Protein AF-X8E6F9-F1 (afdb_monomer_lite)

pLDDT: mean 80.46, std 11.0, range [47.91, 95.31]

Foldseek 3Di:
DDPVVCVVQVDPVSVVVVDDDDDPVPDDPDDQLFFWDDDDPPDPALVRVLVVCLVVDDDDDDDDDPPCVVVVQVVLLVVCQSDQVNQWAQDPVRTIGRHHRPPDRSVVLDDDDPDDDPVSVVVSSVVPRSNVD

Structure (mmCIF, N/CA/C/O backbone):
data_AF-X8E6F9-F1
#
_entry.id   AF-X8E6F9-F1
#
loop_
_atom_site.group_PDB
_atom_site.id
_atom_site.type_symbol
_atom_site.label_atom_id
_atom_site.label_alt_id
_atom_site.label_comp_id
_atom_site.label_asym_id
_atom_site.label_entity_id
_atom_site.label_seq_id
_atom_site.pdbx_PDB_ins_code
_atom_site.Cartn_x
_atom_site.Cartn_y
_atom_site.Cartn_z
_atom_site.occupancy
_atom_site.B_iso_or_equiv
_atom_site.auth_seq_id
_atom_site.auth_comp_id
_atom_site.auth_asym_id
_atom_site.auth_atom_id
_atom_site.pdbx_PDB_model_num
ATOM 1 N N . MET A 1 1 ? -16.879 -1.033 23.598 1.00 82.19 1 MET A N 1
ATOM 2 C CA . MET A 1 1 ? -15.938 -2.095 24.041 1.00 82.19 1 MET A CA 1
ATOM 3 C C . MET A 1 1 ? -14.503 -1.702 23.713 1.00 82.19 1 MET A C 1
ATOM 5 O O . MET A 1 1 ? -14.245 -1.218 22.617 1.00 82.19 1 MET A O 1
ATOM 9 N N . ARG A 1 2 ? -13.568 -1.908 24.639 1.00 85.25 2 ARG A N 1
ATOM 10 C CA . ARG A 1 2 ? -12.126 -1.672 24.476 1.00 85.25 2 ARG A CA 1
ATOM 11 C C . ARG A 1 2 ? -11.367 -3.009 24.465 1.00 85.25 2 ARG A C 1
ATOM 13 O O . ARG A 1 2 ? -11.827 -3.956 25.095 1.00 85.25 2 ARG A O 1
ATOM 20 N N . PRO A 1 3 ? -10.171 -3.102 23.848 1.00 87.81 3 PRO A N 1
ATOM 21 C CA . PRO A 1 3 ? -9.408 -4.357 23.778 1.00 87.81 3 PRO A CA 1
ATOM 22 C C . PRO A 1 3 ? -9.136 -5.029 25.134 1.00 87.81 3 PRO A C 1
ATOM 24 O O . PRO A 1 3 ? -9.104 -6.252 25.222 1.00 87.81 3 PRO A O 1
ATOM 27 N N . ARG A 1 4 ? -8.986 -4.241 26.209 1.00 89.75 4 ARG A N 1
ATOM 28 C CA . ARG A 1 4 ? -8.790 -4.762 27.574 1.00 89.75 4 ARG A CA 1
ATOM 29 C C . ARG A 1 4 ? -9.990 -5.552 28.106 1.00 89.75 4 ARG A C 1
ATOM 31 O O . ARG A 1 4 ? -9.799 -6.437 28.932 1.00 89.75 4 ARG A O 1
ATOM 38 N N . ASP A 1 5 ? -11.198 -5.257 27.627 1.00 89.62 5 ASP A N 1
ATOM 39 C CA . ASP A 1 5 ? -12.435 -5.847 28.143 1.00 89.62 5 ASP A CA 1
ATOM 40 C C . ASP A 1 5 ? -12.518 -7.343 27.793 1.00 89.62 5 ASP A C 1
ATOM 42 O O . ASP A 1 5 ? -13.121 -8.104 28.534 1.00 89.62 5 ASP A O 1
ATOM 46 N N . VAL A 1 6 ? -11.816 -7.798 26.745 1.00 90.62 6 VAL A N 1
ATOM 47 C CA . VAL A 1 6 ? -11.692 -9.225 26.381 1.00 90.62 6 VAL A CA 1
ATOM 48 C C . VAL A 1 6 ? -10.964 -10.037 27.454 1.00 90.62 6 VAL A C 1
ATOM 50 O O . VAL A 1 6 ? -11.286 -11.200 27.686 1.00 90.62 6 VAL A O 1
ATOM 53 N N . PHE A 1 7 ? -9.994 -9.426 28.135 1.00 92.00 7 PHE A N 1
ATOM 54 C CA . PHE A 1 7 ? -9.231 -10.084 29.196 1.00 92.00 7 PHE A CA 1
ATOM 55 C C . PHE A 1 7 ? -9.948 -10.051 30.549 1.00 92.00 7 PHE A C 1
ATOM 57 O O . PHE A 1 7 ? -9.658 -10.886 31.405 1.00 92.00 7 PHE A O 1
ATOM 64 N N . VAL A 1 8 ? -10.861 -9.091 30.737 1.00 94.56 8 VAL A N 1
ATOM 65 C CA . VAL A 1 8 ? -11.657 -8.918 31.961 1.00 94.56 8 VAL A CA 1
ATOM 66 C C . VAL A 1 8 ? -12.930 -9.760 31.891 1.00 94.56 8 VAL A C 1
ATOM 68 O O . VAL A 1 8 ? -13.182 -10.590 32.760 1.00 94.56 8 VAL A O 1
ATOM 71 N N . GLU A 1 9 ? -13.706 -9.600 30.824 1.00 92.25 9 GLU A N 1
ATOM 72 C CA . GLU A 1 9 ? -15.007 -10.234 30.632 1.00 92.25 9 GLU A CA 1
ATOM 73 C C . GLU A 1 9 ? -14.867 -11.520 29.819 1.00 92.25 9 GLU A C 1
ATOM 75 O O . GLU A 1 9 ? -15.496 -11.676 28.783 1.00 92.25 9 GLU A O 1
ATOM 80 N N . GLN A 1 10 ? -14.026 -12.439 30.304 1.00 90.12 10 GLN A N 1
ATOM 81 C CA . GLN A 1 10 ? -13.490 -13.656 29.660 1.00 90.12 10 GLN A CA 1
ATOM 82 C C . GLN A 1 10 ? -14.511 -14.668 29.082 1.00 90.12 10 GLN A C 1
ATOM 84 O O . GLN A 1 10 ? -14.151 -15.795 28.744 1.00 90.12 10 GLN A O 1
ATOM 89 N N . THR A 1 11 ? -15.787 -14.308 28.963 1.00 92.00 11 THR A N 1
ATOM 90 C CA . THR A 1 11 ? -16.829 -15.073 28.282 1.00 92.00 11 THR A CA 1
ATOM 91 C C . THR A 1 11 ? -17.631 -14.179 27.336 1.00 92.00 11 THR A C 1
ATOM 93 O O . THR A 1 11 ? -17.863 -13.001 27.601 1.00 92.00 11 THR A O 1
ATOM 96 N N . VAL A 1 12 ? -18.125 -14.763 26.241 1.00 92.50 12 VAL A N 1
ATOM 97 C CA . VAL A 1 12 ? -18.915 -14.043 25.223 1.00 92.50 12 VAL A CA 1
ATOM 98 C C . VAL A 1 12 ? -20.145 -13.355 25.828 1.00 92.50 12 VAL A C 1
ATOM 100 O O . VAL A 1 12 ? -20.445 -12.223 25.463 1.00 92.50 12 VAL A O 1
ATOM 103 N N . GLU A 1 13 ? -20.828 -13.996 26.783 1.00 92.44 13 GLU A N 1
ATOM 104 C CA . GLU A 1 13 ? -21.999 -13.415 27.456 1.00 92.44 13 GLU A CA 1
ATOM 105 C C . GLU A 1 13 ? -21.654 -12.115 28.197 1.00 92.44 13 GLU A C 1
ATOM 107 O O . GLU A 1 13 ? -22.372 -11.122 28.091 1.00 92.44 13 GLU A O 1
ATOM 112 N N . ARG A 1 14 ? -20.544 -12.103 28.942 1.00 88.44 14 ARG A N 1
ATOM 113 C CA . ARG A 1 14 ? -20.135 -10.934 29.728 1.00 88.44 14 ARG A CA 1
ATOM 114 C C . ARG A 1 14 ? -19.595 -9.830 28.827 1.00 88.44 14 ARG A C 1
ATOM 116 O O . ARG A 1 14 ? -19.944 -8.669 29.022 1.00 88.44 14 ARG A O 1
ATOM 123 N N . LEU A 1 15 ? -18.844 -10.201 27.789 1.00 90.56 15 LEU A N 1
ATOM 124 C CA . LEU A 1 15 ? -18.367 -9.276 26.766 1.00 90.56 15 LEU A CA 1
ATOM 125 C C . LEU A 1 15 ? -19.532 -8.579 26.043 1.00 90.56 15 LEU A C 1
ATOM 127 O O . LEU A 1 15 ? -19.484 -7.376 25.803 1.00 90.56 15 LEU A O 1
ATOM 131 N N . ALA A 1 16 ? -20.605 -9.318 25.745 1.00 88.62 16 ALA A N 1
ATOM 132 C CA . ALA A 1 16 ? -21.798 -8.773 25.102 1.00 88.62 16 ALA A CA 1
ATOM 133 C C . ALA A 1 16 ? -22.506 -7.719 25.969 1.00 88.62 16 ALA A C 1
ATOM 135 O O . ALA A 1 16 ? -23.020 -6.744 25.432 1.00 88.62 16 ALA A O 1
ATOM 136 N N . ARG A 1 17 ? -22.489 -7.860 27.304 1.00 87.00 17 ARG A N 1
ATOM 137 C CA . ARG A 1 17 ? -23.075 -6.862 28.220 1.00 87.00 17 ARG A CA 1
ATOM 138 C C . ARG A 1 17 ? -22.306 -5.538 28.249 1.00 87.00 17 ARG A C 1
ATOM 140 O O . ARG A 1 17 ? -22.906 -4.511 28.544 1.00 87.00 17 ARG A O 1
ATOM 147 N N . VAL A 1 18 ? -21.002 -5.557 27.962 1.00 87.44 18 VAL A N 1
ATOM 148 C CA . VAL A 1 18 ? -20.136 -4.357 27.927 1.00 87.44 18 VAL A CA 1
ATOM 149 C C . VAL A 1 18 ? -19.897 -3.832 26.505 1.00 87.44 18 VAL A C 1
ATOM 151 O O . VAL A 1 18 ? -19.221 -2.817 26.298 1.00 87.44 18 VAL A O 1
ATOM 154 N N . ALA A 1 19 ? -20.436 -4.519 25.500 1.00 85.06 19 ALA A N 1
ATOM 155 C CA . ALA A 1 19 ? -20.396 -4.075 24.122 1.00 85.06 19 ALA A CA 1
ATOM 156 C C . ALA A 1 19 ? -21.424 -2.958 23.906 1.00 85.06 19 ALA A C 1
ATOM 158 O O . ALA A 1 19 ? -22.618 -3.198 23.762 1.00 85.06 19 ALA A O 1
ATOM 159 N N . GLU A 1 20 ? -20.951 -1.715 23.878 1.00 79.31 20 GLU A N 1
ATOM 160 C CA . GLU A 1 20 ? -21.746 -0.590 23.382 1.00 79.31 20 GLU A CA 1
ATOM 161 C C . GLU A 1 20 ? -22.072 -0.781 21.894 1.00 79.31 20 GLU A C 1
ATOM 163 O O . GLU A 1 20 ? -21.182 -1.059 21.083 1.00 79.31 20 GLU A O 1
ATOM 168 N N . VAL A 1 21 ? -23.347 -0.604 21.542 1.00 70.94 21 VAL A N 1
ATOM 169 C CA . VAL A 1 21 ? -23.803 -0.536 20.151 1.00 70.94 21 VAL A CA 1
ATOM 170 C C . VAL A 1 21 ? -23.485 0.860 19.634 1.00 70.94 21 VAL A C 1
ATOM 172 O O . VAL A 1 21 ? -24.106 1.837 20.046 1.00 70.94 21 VAL A O 1
ATOM 175 N N . VAL A 1 22 ? -22.497 0.958 18.751 1.00 68.12 22 VAL A N 1
ATOM 176 C CA . VAL A 1 22 ? -22.194 2.209 18.053 1.00 68.12 22 VAL A CA 1
ATOM 177 C C . VAL A 1 22 ? -23.230 2.384 16.946 1.00 68.12 22 VAL A C 1
ATOM 179 O O . VAL A 1 22 ? -23.296 1.568 16.028 1.00 68.12 22 VAL A O 1
ATOM 182 N N . THR A 1 23 ? -24.060 3.419 17.053 1.00 61.00 23 THR A N 1
ATOM 183 C CA . THR A 1 23 ? -24.919 3.887 15.960 1.00 61.00 23 THR A CA 1
ATOM 184 C C . THR A 1 23 ? -24.094 4.746 15.000 1.00 61.00 23 THR A C 1
ATOM 186 O O . THR A 1 23 ? -23.162 5.429 15.429 1.00 61.00 23 THR A O 1
ATOM 189 N N . ASP A 1 24 ? -24.423 4.703 13.707 1.00 59.72 24 ASP A N 1
ATOM 190 C CA . ASP A 1 24 ? -23.656 5.352 12.624 1.00 59.72 24 ASP A CA 1
ATOM 191 C C . ASP A 1 24 ? -23.435 6.862 12.865 1.00 59.72 24 ASP A C 1
ATOM 193 O O . ASP A 1 24 ? -22.399 7.416 12.509 1.00 59.72 24 ASP A O 1
ATOM 197 N N . ASP A 1 25 ? -24.353 7.504 13.595 1.00 58.81 25 ASP A N 1
ATOM 198 C CA . ASP A 1 25 ? -24.332 8.934 13.938 1.00 58.81 25 ASP A CA 1
ATOM 199 C C . ASP A 1 25 ? -23.146 9.374 14.823 1.00 58.81 25 ASP A C 1
ATOM 201 O O . ASP A 1 25 ? -22.906 10.570 14.990 1.00 58.81 25 ASP A O 1
ATOM 205 N N . ALA A 1 26 ? -22.405 8.432 15.419 1.00 59.56 26 ALA A N 1
ATOM 206 C CA . ALA A 1 26 ? -21.227 8.723 16.241 1.00 59.56 26 ALA A CA 1
ATOM 207 C C . ALA A 1 26 ? -19.909 8.741 15.443 1.00 59.56 26 ALA A C 1
ATOM 209 O O . ALA A 1 26 ? -18.852 9.045 16.006 1.00 59.56 26 ALA A O 1
ATOM 210 N N . GLN A 1 27 ? -19.941 8.395 14.152 1.00 59.50 27 GLN A N 1
ATOM 211 C CA . GLN A 1 27 ? -18.763 8.454 13.297 1.00 59.50 27 GLN A CA 1
ATOM 212 C C . GLN A 1 27 ? -18.582 9.892 12.803 1.00 59.50 27 GLN A C 1
ATOM 214 O O . GLN A 1 27 ? -19.425 10.443 12.100 1.00 59.50 27 GLN A O 1
ATOM 219 N N . GLY A 1 28 ? -17.477 10.527 13.206 1.00 65.69 28 GLY A N 1
ATOM 220 C CA . GLY A 1 28 ? -17.049 11.793 12.611 1.00 65.69 28 GLY A CA 1
ATOM 221 C C . GLY A 1 28 ? -16.869 11.672 11.088 1.00 65.69 28 GLY A C 1
ATOM 222 O O . GLY A 1 28 ? -16.986 10.574 10.541 1.00 65.69 28 GLY A O 1
ATOM 223 N N . PRO A 1 29 ? -16.569 12.780 10.385 1.00 73.62 29 PRO A N 1
ATOM 224 C CA . PRO A 1 29 ? -16.328 12.732 8.945 1.00 73.62 29 PRO A CA 1
ATOM 225 C C . PRO A 1 29 ? -15.325 11.624 8.612 1.00 73.62 29 PRO A C 1
ATOM 227 O O . PRO A 1 29 ? -14.312 11.477 9.301 1.00 73.62 29 PRO A O 1
ATOM 230 N N . VAL A 1 30 ? -15.647 10.828 7.589 1.00 73.38 30 VAL A N 1
ATOM 231 C CA . VAL A 1 30 ? -14.806 9.717 7.140 1.00 73.38 30 VAL A CA 1
ATOM 232 C C . VAL A 1 30 ? -13.430 10.276 6.799 1.00 73.38 30 VAL A C 1
ATOM 234 O O . VAL A 1 30 ? -13.291 11.090 5.890 1.00 73.38 30 VAL A O 1
ATOM 237 N N . ASP A 1 31 ? -12.418 9.852 7.551 1.00 76.50 31 ASP A N 1
ATOM 238 C CA . ASP A 1 31 ? -11.031 10.121 7.202 1.00 76.50 31 ASP A CA 1
ATOM 239 C C . ASP A 1 31 ? -10.677 9.261 5.984 1.00 76.50 31 ASP A C 1
ATOM 241 O O . ASP A 1 31 ? -10.551 8.036 6.076 1.00 76.50 31 ASP A O 1
ATOM 245 N N . GLU A 1 32 ? -10.553 9.909 4.828 1.00 77.88 32 GLU A N 1
ATOM 246 C CA . GLU A 1 32 ? -10.140 9.273 3.574 1.00 77.88 32 GLU A CA 1
ATOM 247 C C . GLU A 1 32 ? -8.666 8.826 3.609 1.00 77.88 32 GLU A C 1
ATOM 249 O O . GLU A 1 32 ? -8.210 8.092 2.728 1.00 77.88 32 GLU A O 1
ATOM 254 N N . GLY A 1 33 ? -7.919 9.209 4.653 1.00 79.12 33 GLY A N 1
ATOM 255 C CA . GLY A 1 33 ? -6.539 8.802 4.877 1.00 79.12 33 GLY A CA 1
ATOM 256 C C . GLY A 1 33 ? -5.560 9.433 3.891 1.00 79.12 33 GLY A C 1
ATOM 257 O O . GLY A 1 33 ? -4.493 8.865 3.669 1.00 79.12 33 GLY A O 1
ATOM 258 N N . ILE A 1 34 ? -5.929 10.569 3.294 1.00 89.44 34 ILE A N 1
ATOM 259 C CA . ILE A 1 34 ? -5.161 11.337 2.305 1.00 89.44 34 ILE A CA 1
ATOM 260 C C . ILE A 1 34 ? -4.608 12.635 2.910 1.00 89.44 34 ILE A C 1
ATOM 262 O O . ILE A 1 34 ? -5.113 13.160 3.902 1.00 89.44 34 ILE A O 1
ATOM 266 N N . GLY A 1 35 ? -3.568 13.182 2.285 1.00 88.81 35 GLY A N 1
ATOM 267 C CA . GLY A 1 35 ? -2.962 14.453 2.660 1.00 88.81 35 GLY A CA 1
ATOM 268 C C . GLY A 1 35 ? -1.795 14.327 3.649 1.00 88.81 35 GLY A C 1
ATOM 269 O O . GLY A 1 35 ? -1.159 13.273 3.756 1.00 88.81 35 GLY A O 1
ATOM 270 N N . PRO A 1 36 ? -1.429 15.431 4.326 1.00 87.75 36 PRO A N 1
ATOM 271 C CA . PRO A 1 36 ? -0.244 15.478 5.168 1.00 87.75 36 PRO A CA 1
ATOM 272 C C . PRO A 1 36 ? -0.417 14.587 6.396 1.00 87.75 36 PRO A C 1
ATOM 274 O O . PRO A 1 36 ? -1.321 14.774 7.213 1.00 87.75 36 PRO A O 1
ATOM 277 N N . TRP A 1 37 ? 0.503 13.645 6.566 1.00 82.56 37 TRP A N 1
ATOM 278 C CA . TRP A 1 37 ? 0.484 12.742 7.700 1.00 82.56 37 TRP A CA 1
ATOM 279 C C . TRP A 1 37 ? 1.224 13.369 8.8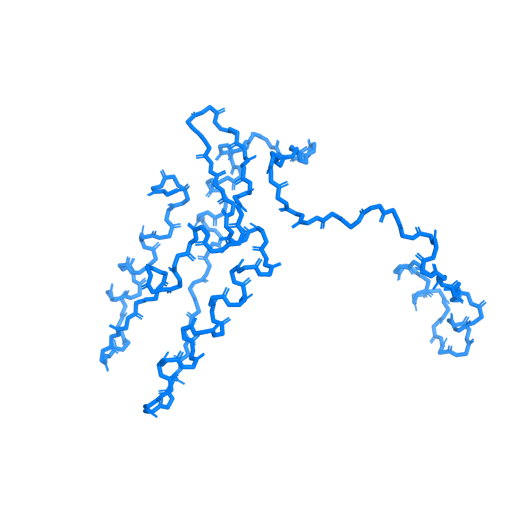81 1.00 82.56 37 TRP A C 1
ATOM 281 O O . TRP A 1 37 ? 2.433 13.620 8.845 1.00 82.56 37 TRP A O 1
ATOM 291 N N . ARG A 1 38 ? 0.483 13.674 9.951 1.00 69.75 38 ARG A N 1
ATOM 292 C CA . ARG A 1 38 ? 1.048 14.314 11.142 1.00 69.75 38 ARG A CA 1
ATOM 293 C C . ARG A 1 38 ? 1.866 13.286 11.929 1.00 69.75 38 ARG A C 1
ATOM 295 O O . ARG A 1 38 ? 1.350 12.238 12.301 1.00 69.75 38 ARG A O 1
ATOM 302 N N . ARG A 1 39 ? 3.137 13.605 12.203 1.00 64.00 39 ARG A N 1
ATOM 303 C CA . ARG A 1 39 ? 4.072 12.746 12.955 1.00 64.00 39 ARG A CA 1
ATOM 304 C C . ARG A 1 39 ? 3.435 12.159 14.222 1.00 64.00 39 ARG A C 1
ATOM 306 O O . ARG A 1 39 ? 2.924 12.903 15.060 1.00 64.00 39 ARG A O 1
ATOM 313 N N . LEU A 1 40 ? 3.578 10.846 14.415 1.00 59.06 40 LEU A N 1
ATOM 314 C CA . LEU A 1 40 ? 3.424 10.234 15.735 1.00 59.06 40 LEU A CA 1
ATOM 315 C C . LEU A 1 40 ? 4.562 10.740 16.632 1.00 59.06 40 LEU A C 1
ATOM 317 O O . LEU A 1 40 ? 5.730 10.671 16.250 1.00 59.06 40 LEU A O 1
ATOM 321 N N . GLN A 1 41 ? 4.226 11.242 17.823 1.00 54.25 41 GLN A N 1
ATOM 322 C CA . GLN A 1 41 ? 5.182 11.877 18.744 1.00 54.25 41 GLN A CA 1
ATOM 323 C C . GLN A 1 41 ? 6.360 10.973 19.164 1.00 54.25 41 GLN A C 1
ATOM 325 O O . GLN A 1 41 ? 7.360 11.484 19.653 1.00 54.25 41 GLN A O 1
ATOM 330 N N . SER A 1 42 ? 6.270 9.654 18.963 1.00 58.06 42 SER A N 1
ATOM 331 C CA . SER A 1 42 ? 7.310 8.679 19.319 1.00 58.06 42 SER A CA 1
ATOM 332 C C . SER A 1 42 ? 8.372 8.424 18.241 1.00 58.06 42 SER A C 1
ATOM 334 O O . SER A 1 42 ? 9.268 7.614 18.467 1.00 58.06 42 SER A O 1
ATOM 336 N N . CYS A 1 43 ? 8.282 9.041 17.058 1.00 57.75 43 CYS A N 1
ATOM 337 C CA . CYS A 1 43 ? 9.283 8.851 16.005 1.00 57.75 43 CYS A CA 1
ATOM 338 C C . CYS A 1 43 ? 10.414 9.883 16.144 1.00 57.75 43 CYS A C 1
ATOM 340 O O . CYS A 1 43 ? 10.140 11.081 16.060 1.00 57.75 43 CYS A O 1
ATOM 342 N N . ASP A 1 44 ? 11.669 9.424 16.258 1.00 62.06 44 ASP A N 1
ATOM 343 C CA . ASP A 1 44 ? 12.924 10.214 16.295 1.00 62.06 44 ASP A CA 1
ATOM 344 C C . ASP A 1 44 ? 13.226 10.983 14.976 1.00 62.06 44 ASP A C 1
ATOM 346 O O . ASP A 1 44 ? 14.366 11.119 14.540 1.00 62.06 44 ASP A O 1
ATOM 350 N N . GLY A 1 45 ? 12.195 11.491 14.298 1.00 69.25 45 GLY A N 1
ATOM 351 C CA . GLY A 1 45 ? 12.256 12.112 12.976 1.00 69.25 45 GLY A CA 1
ATOM 352 C C . GLY A 1 45 ? 11.941 11.131 11.840 1.00 69.25 45 GLY A C 1
ATOM 353 O O . GLY A 1 45 ? 12.219 9.933 11.921 1.00 69.25 45 GLY A O 1
ATOM 354 N N . CYS A 1 46 ? 11.355 11.643 10.751 1.00 71.56 46 CYS A N 1
ATOM 355 C CA . CYS A 1 46 ? 10.964 10.827 9.593 1.00 71.56 46 CYS A CA 1
ATOM 356 C C . CYS A 1 46 ? 12.170 10.137 8.931 1.00 71.56 46 CYS A C 1
ATOM 358 O O . CYS A 1 46 ? 12.042 9.020 8.447 1.00 71.56 46 CYS A O 1
ATOM 360 N N . ASN A 1 47 ? 13.356 10.746 9.000 1.00 71.00 47 ASN A N 1
ATOM 361 C CA . ASN A 1 47 ? 14.646 10.157 8.624 1.00 71.00 47 ASN A CA 1
ATOM 362 C C . ASN A 1 47 ? 14.919 8.795 9.280 1.00 71.00 47 ASN A C 1
ATOM 364 O O . ASN A 1 47 ? 15.216 7.797 8.627 1.00 71.00 47 ASN A O 1
ATOM 368 N N . VAL A 1 48 ? 14.808 8.745 10.606 1.00 72.38 48 VAL A N 1
ATOM 369 C CA . VAL A 1 48 ? 15.109 7.537 11.382 1.00 72.38 48 VAL A CA 1
ATOM 370 C C . VAL A 1 48 ? 14.018 6.490 11.163 1.00 72.38 48 VAL A C 1
ATOM 372 O O . VAL A 1 48 ? 14.303 5.297 11.048 1.00 72.38 48 VAL A O 1
ATOM 375 N N . TRP A 1 49 ? 12.765 6.931 11.038 1.00 75.38 49 TRP A N 1
ATOM 376 C CA . TRP A 1 49 ? 11.638 6.051 10.744 1.00 75.38 49 TRP A CA 1
ATOM 377 C C . TRP A 1 49 ? 11.728 5.414 9.347 1.00 75.38 49 TRP A C 1
ATOM 379 O O . TRP A 1 49 ? 11.595 4.197 9.232 1.00 75.38 49 TRP A O 1
ATOM 389 N N . THR A 1 50 ? 12.033 6.186 8.302 1.00 71.25 50 THR A N 1
ATOM 390 C CA . THR A 1 50 ? 12.210 5.682 6.924 1.00 71.25 50 THR A CA 1
ATOM 391 C C . THR A 1 50 ? 13.404 4.735 6.810 1.00 71.25 50 THR A C 1
ATOM 393 O O . THR A 1 50 ? 13.290 3.662 6.213 1.00 71.25 50 THR A O 1
ATOM 396 N N . ALA A 1 51 ? 14.522 5.046 7.474 1.00 72.25 51 ALA A N 1
ATOM 397 C CA . ALA A 1 51 ? 15.667 4.141 7.560 1.00 72.25 51 ALA A CA 1
ATOM 398 C C . ALA A 1 51 ? 15.307 2.808 8.246 1.00 72.25 51 ALA A C 1
ATOM 400 O O . ALA A 1 51 ? 15.742 1.739 7.805 1.00 72.25 51 ALA A O 1
ATOM 401 N N . ARG A 1 52 ? 14.478 2.859 9.298 1.00 73.56 52 ARG A N 1
ATOM 402 C CA . ARG A 1 52 ? 13.978 1.675 10.010 1.00 73.56 52 ARG A 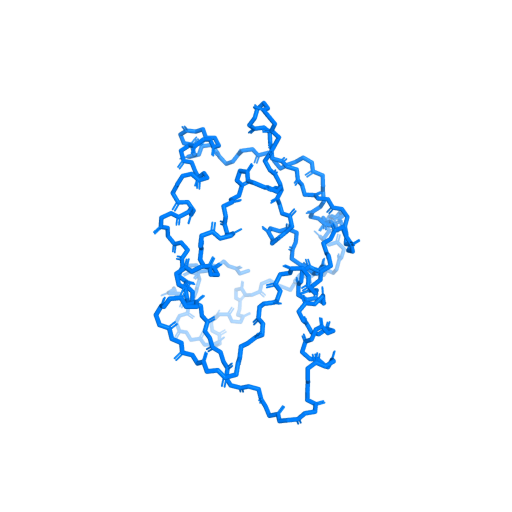CA 1
ATOM 403 C C . ARG A 1 52 ? 12.984 0.865 9.182 1.00 73.56 52 ARG A C 1
ATOM 405 O O . ARG A 1 52 ? 13.021 -0.363 9.245 1.00 73.56 52 ARG A O 1
ATOM 412 N N . LEU A 1 53 ? 12.122 1.518 8.404 1.00 71.69 53 LEU A N 1
ATOM 413 C CA . LEU A 1 53 ? 11.248 0.828 7.456 1.00 71.69 53 LEU A CA 1
ATOM 414 C C . LEU A 1 53 ? 12.078 0.030 6.456 1.00 71.69 53 LEU A C 1
ATOM 416 O O . LEU A 1 53 ? 11.882 -1.175 6.346 1.00 71.69 53 LEU A O 1
ATOM 420 N N . ARG A 1 54 ? 13.078 0.660 5.828 1.00 70.12 54 ARG A N 1
ATOM 421 C CA . ARG A 1 54 ? 13.952 0.001 4.848 1.00 70.12 54 ARG A CA 1
ATOM 422 C C . ARG A 1 54 ? 14.633 -1.253 5.405 1.00 70.12 54 ARG A C 1
ATOM 424 O O . ARG A 1 54 ? 14.687 -2.272 4.723 1.00 70.12 54 ARG A O 1
ATOM 431 N N . SER A 1 55 ? 15.146 -1.202 6.637 1.00 67.69 55 SER A N 1
ATOM 432 C CA . SER A 1 55 ? 15.791 -2.366 7.267 1.00 67.69 55 SER A CA 1
ATOM 433 C C . SER A 1 55 ? 14.801 -3.445 7.719 1.00 67.69 55 SER A C 1
ATOM 435 O O . SER A 1 55 ? 15.189 -4.605 7.863 1.00 67.69 55 SER A O 1
ATOM 437 N N . SER A 1 56 ? 13.530 -3.084 7.916 1.00 69.25 56 SER A N 1
ATOM 438 C CA . SER A 1 56 ? 12.471 -3.989 8.376 1.00 69.25 56 SER A CA 1
ATOM 439 C C . SER A 1 56 ? 11.641 -4.590 7.237 1.00 69.25 56 SER A C 1
ATOM 441 O O . SER A 1 56 ? 10.944 -5.581 7.470 1.00 69.25 56 SER A O 1
ATOM 443 N N . THR A 1 57 ? 11.710 -4.039 6.018 1.00 69.06 57 THR A N 1
ATOM 444 C CA . THR A 1 57 ? 11.005 -4.561 4.840 1.00 69.06 57 THR A CA 1
ATOM 445 C C . THR A 1 57 ? 11.448 -5.992 4.550 1.00 69.06 57 THR A C 1
ATOM 447 O O . THR A 1 57 ? 12.583 -6.255 4.140 1.00 69.06 57 THR A O 1
ATOM 450 N N . ARG A 1 58 ? 10.530 -6.941 4.755 1.00 72.75 58 ARG A N 1
ATOM 451 C CA . ARG A 1 58 ? 10.720 -8.341 4.372 1.00 72.75 58 ARG A CA 1
ATOM 452 C C . ARG A 1 58 ? 10.041 -8.584 3.029 1.00 72.75 58 ARG A C 1
ATOM 454 O O . ARG A 1 58 ? 8.852 -8.284 2.916 1.00 72.75 58 ARG A O 1
ATOM 461 N N . PRO A 1 59 ? 10.755 -9.120 2.026 1.00 70.31 59 PRO A N 1
ATOM 462 C CA . PRO A 1 59 ? 10.113 -9.484 0.780 1.00 70.31 59 PRO A CA 1
ATOM 463 C C . PRO A 1 59 ? 9.181 -10.678 1.011 1.00 70.31 59 PRO A C 1
ATOM 465 O O . PRO A 1 59 ? 9.510 -11.611 1.747 1.00 70.31 59 PRO A O 1
ATOM 468 N N . TRP A 1 60 ? 8.028 -10.645 0.355 1.00 71.56 60 TRP A N 1
ATOM 469 C CA . TRP A 1 60 ? 7.090 -11.759 0.280 1.00 71.56 60 TRP A CA 1
ATOM 470 C C . TRP A 1 60 ? 6.951 -12.165 -1.183 1.00 71.56 60 TRP A C 1
ATOM 472 O O . TRP A 1 60 ? 6.948 -11.311 -2.067 1.00 71.56 60 TRP A O 1
ATOM 482 N N . TRP A 1 61 ? 6.829 -13.462 -1.446 1.00 75.81 61 TRP A N 1
ATOM 483 C CA . TRP A 1 61 ? 6.630 -13.995 -2.790 1.00 75.81 61 TRP A CA 1
ATOM 484 C C . TRP A 1 61 ? 5.430 -14.940 -2.801 1.00 75.81 61 TRP A C 1
ATOM 486 O O . TRP A 1 61 ? 5.110 -15.580 -1.800 1.00 75.81 61 TRP A O 1
ATOM 496 N N . CYS A 1 62 ? 4.749 -15.025 -3.941 1.00 75.25 62 CYS A N 1
ATOM 497 C CA . CYS A 1 62 ? 3.670 -15.981 -4.156 1.00 75.25 62 CYS A CA 1
ATOM 498 C C . CYS A 1 62 ? 3.729 -16.520 -5.588 1.00 75.25 62 CYS A C 1
ATOM 500 O O . CYS A 1 62 ? 4.142 -15.820 -6.513 1.00 75.25 62 CYS A O 1
ATOM 502 N N . LYS A 1 63 ? 3.322 -17.777 -5.782 1.00 79.88 63 LYS A N 1
ATOM 503 C CA . LYS A 1 63 ? 3.197 -18.366 -7.118 1.00 79.88 63 LYS A CA 1
ATOM 504 C C . LYS A 1 63 ? 1.815 -18.053 -7.670 1.00 79.88 63 LYS A C 1
ATOM 506 O O . LYS A 1 63 ? 0.811 -18.450 -7.081 1.00 79.88 63 LYS A O 1
ATOM 511 N N . LEU A 1 64 ? 1.765 -17.394 -8.821 1.00 76.56 64 LEU A N 1
ATOM 512 C CA . LEU A 1 64 ? 0.509 -17.100 -9.494 1.00 76.56 64 LEU A CA 1
ATOM 513 C C . LEU A 1 64 ? 0.203 -18.175 -10.554 1.00 76.56 64 LEU A C 1
ATOM 515 O O . LEU A 1 64 ? 1.083 -18.502 -11.353 1.00 76.56 64 LEU A O 1
ATOM 519 N N . PRO A 1 65 ? -1.025 -18.723 -10.609 1.00 79.75 65 PRO A N 1
ATOM 520 C CA . PRO A 1 65 ? -1.423 -19.597 -11.705 1.00 79.75 65 PRO A CA 1
ATOM 521 C C . PRO A 1 65 ? -1.364 -18.864 -13.059 1.00 79.75 65 PRO A C 1
ATOM 523 O O . PRO A 1 65 ? -1.595 -17.647 -13.116 1.00 79.75 65 PRO A O 1
ATOM 526 N N . PRO A 1 66 ? -1.119 -19.579 -14.172 1.00 78.62 66 PRO A N 1
ATOM 527 C CA . PRO A 1 66 ? -1.097 -18.968 -15.497 1.00 78.62 66 PRO A CA 1
ATOM 528 C C . PRO A 1 66 ? -2.418 -18.238 -15.793 1.00 78.62 66 PRO A C 1
ATOM 530 O O . PRO A 1 66 ? -3.490 -18.623 -15.325 1.00 78.62 66 PRO A O 1
ATOM 533 N N . GLY A 1 67 ? -2.338 -17.125 -16.526 1.00 82.50 67 GLY A N 1
ATOM 534 C CA . GLY A 1 67 ? -3.503 -16.317 -16.913 1.00 82.50 67 GLY A CA 1
ATOM 535 C C . GLY A 1 67 ? -4.073 -15.385 -15.833 1.00 82.50 67 GLY A C 1
ATOM 536 O O . GLY A 1 67 ? -4.971 -14.600 -16.129 1.00 82.50 67 GLY A O 1
ATOM 537 N N . HIS A 1 68 ? -3.550 -15.393 -14.601 1.00 86.06 68 HIS A N 1
ATOM 538 C CA . HIS A 1 68 ? -4.111 -14.590 -13.502 1.00 86.06 68 HIS A CA 1
ATOM 539 C C . HIS A 1 68 ? -3.430 -13.229 -13.293 1.00 86.06 68 HIS A C 1
ATOM 541 O O . HIS A 1 68 ? -3.891 -12.444 -12.466 1.00 86.06 68 HIS A O 1
ATOM 547 N N . ARG A 1 69 ? -2.382 -12.900 -14.065 1.00 85.62 69 ARG A N 1
ATOM 548 C CA . ARG A 1 69 ? -1.603 -11.653 -13.912 1.00 85.62 69 ARG A CA 1
ATOM 549 C C . ARG A 1 69 ? -2.485 -10.403 -13.905 1.00 85.62 69 ARG A C 1
ATOM 551 O O . ARG A 1 69 ? -2.337 -9.559 -13.034 1.00 85.62 69 ARG A O 1
ATOM 558 N N . ARG A 1 70 ? -3.441 -10.304 -14.836 1.00 87.75 70 ARG A N 1
ATOM 559 C CA . ARG A 1 70 ? -4.360 -9.151 -14.920 1.00 87.75 70 ARG A CA 1
ATOM 560 C C . ARG A 1 70 ? -5.225 -8.997 -13.666 1.00 87.75 70 ARG A C 1
ATOM 562 O O . ARG A 1 70 ? -5.398 -7.884 -13.187 1.00 87.75 70 ARG A O 1
ATOM 569 N N . ARG A 1 71 ? -5.736 -10.110 -13.126 1.00 89.81 71 ARG A N 1
ATOM 570 C CA . ARG A 1 71 ? -6.547 -10.119 -11.897 1.00 89.81 71 ARG A CA 1
ATOM 571 C C . ARG A 1 71 ? -5.706 -9.734 -10.682 1.00 89.81 71 ARG A C 1
ATOM 573 O O . ARG A 1 71 ? -6.169 -8.970 -9.849 1.00 89.81 71 ARG A O 1
ATOM 580 N N . PHE A 1 72 ? -4.468 -10.222 -10.618 1.00 90.12 72 PHE A N 1
ATOM 581 C CA . PHE A 1 72 ? -3.535 -9.869 -9.552 1.00 90.12 72 PHE A CA 1
AT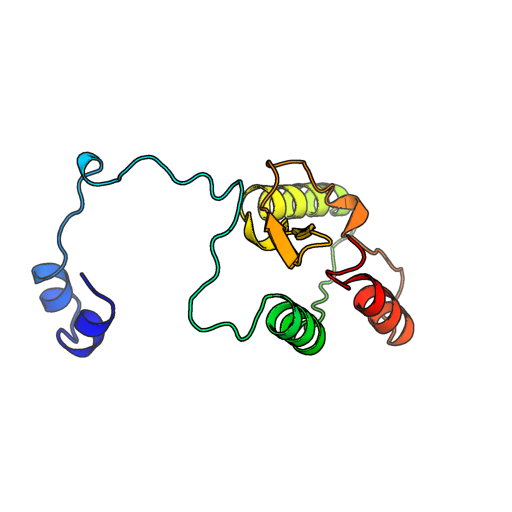OM 582 C C . PHE A 1 72 ? -3.185 -8.377 -9.565 1.00 90.12 72 PHE A C 1
ATOM 584 O O . PHE A 1 72 ? -3.250 -7.743 -8.523 1.00 90.12 72 PHE A O 1
ATOM 591 N N . VAL A 1 73 ? -2.890 -7.799 -10.736 1.00 92.44 73 VAL A N 1
ATOM 592 C CA . VAL A 1 73 ? -2.631 -6.352 -10.865 1.00 92.44 73 VAL A CA 1
ATOM 593 C C . VAL A 1 73 ? -3.839 -5.535 -10.402 1.00 92.44 73 VAL A C 1
ATOM 595 O O . VAL A 1 73 ? -3.668 -4.581 -9.656 1.00 92.44 73 VAL A O 1
ATOM 598 N N . ALA A 1 74 ? -5.060 -5.931 -10.777 1.00 93.94 74 ALA A N 1
ATOM 599 C CA . ALA A 1 74 ? -6.273 -5.253 -10.315 1.00 93.94 74 ALA A CA 1
ATOM 600 C C . ALA A 1 74 ? -6.461 -5.351 -8.789 1.00 93.94 74 ALA A C 1
ATOM 602 O O . ALA A 1 74 ? -6.844 -4.374 -8.152 1.00 93.94 74 ALA A O 1
ATOM 603 N N . LEU A 1 75 ? -6.161 -6.509 -8.194 1.00 93.19 75 LEU A N 1
ATOM 604 C CA . LEU A 1 75 ? -6.215 -6.695 -6.743 1.00 93.19 75 LEU A CA 1
ATOM 605 C C . LEU A 1 75 ? -5.146 -5.867 -6.021 1.00 93.19 75 LEU A C 1
ATOM 607 O O . LEU A 1 75 ? -5.447 -5.232 -5.015 1.00 93.19 75 LEU A O 1
ATOM 611 N N . LEU A 1 76 ? -3.918 -5.843 -6.541 1.00 92.94 76 LEU A N 1
ATOM 612 C CA . LEU A 1 76 ? -2.843 -5.017 -5.998 1.00 92.94 76 LEU A CA 1
ATOM 613 C C . LEU A 1 76 ? -3.197 -3.527 -6.086 1.00 92.94 76 LEU A C 1
ATOM 615 O O . LEU A 1 76 ? -3.002 -2.811 -5.111 1.00 92.94 76 LEU A O 1
ATOM 619 N N . GLN A 1 77 ? -3.791 -3.083 -7.198 1.00 95.31 77 GLN A N 1
ATOM 620 C CA . GLN A 1 77 ? -4.282 -1.711 -7.338 1.00 95.31 77 GLN A CA 1
ATOM 621 C C . GLN A 1 77 ? -5.337 -1.388 -6.277 1.00 95.31 77 GLN A C 1
ATOM 623 O O . GLN A 1 77 ? -5.214 -0.389 -5.579 1.00 95.31 77 GLN A O 1
ATOM 628 N N . ALA A 1 78 ? -6.323 -2.270 -6.083 1.00 94.94 78 ALA A N 1
ATOM 629 C CA . ALA A 1 78 ? -7.353 -2.075 -5.067 1.00 94.94 78 ALA A CA 1
ATOM 630 C C . ALA A 1 78 ? -6.773 -1.992 -3.643 1.00 94.94 78 ALA A C 1
ATOM 632 O O . ALA A 1 78 ? -7.254 -1.205 -2.830 1.00 94.94 78 ALA A O 1
ATOM 633 N N . LEU A 1 79 ? -5.730 -2.773 -3.333 1.00 93.62 79 LEU A N 1
ATOM 634 C CA . LEU A 1 79 ? -5.026 -2.685 -2.051 1.00 93.62 79 LEU A CA 1
ATOM 635 C C . LEU A 1 79 ? -4.289 -1.353 -1.896 1.00 93.62 79 LEU A C 1
ATOM 637 O O . LEU A 1 79 ? -4.423 -0.711 -0.855 1.00 93.62 79 LEU A O 1
ATOM 641 N N . LEU A 1 80 ? -3.537 -0.929 -2.914 1.00 92.75 80 LEU A N 1
ATOM 642 C CA . LEU A 1 80 ? -2.841 0.358 -2.904 1.00 92.75 80 LEU A CA 1
ATOM 643 C C . LEU A 1 80 ? -3.839 1.497 -2.691 1.00 92.75 80 LEU A C 1
ATOM 645 O O . LEU A 1 80 ? -3.675 2.291 -1.769 1.00 92.75 80 LEU A O 1
ATOM 649 N N . ASP A 1 81 ? -4.920 1.524 -3.464 1.00 93.06 81 ASP A N 1
ATOM 650 C CA . ASP A 1 81 ? -5.953 2.558 -3.396 1.00 93.06 81 ASP A CA 1
ATOM 651 C C . ASP A 1 81 ? -6.645 2.590 -2.028 1.00 93.06 81 ASP A C 1
ATOM 653 O O . ASP A 1 81 ? -6.830 3.665 -1.454 1.00 93.06 81 ASP A O 1
ATOM 657 N N . ARG A 1 82 ? -6.943 1.419 -1.451 1.00 90.00 82 ARG A N 1
ATOM 658 C CA . ARG A 1 82 ? -7.587 1.296 -0.136 1.00 90.00 82 ARG A CA 1
ATOM 659 C C . ARG A 1 82 ? -6.682 1.704 1.027 1.00 90.00 82 ARG A C 1
ATOM 661 O O . ARG A 1 82 ? -7.193 2.162 2.048 1.00 90.00 82 ARG A O 1
ATOM 668 N N . HIS A 1 83 ? -5.370 1.511 0.909 1.00 90.62 83 HIS A N 1
ATOM 669 C CA . HIS A 1 83 ? -4.426 1.708 2.006 1.00 90.62 83 HIS A CA 1
ATOM 670 C C . HIS A 1 83 ? -3.487 2.887 1.736 1.00 90.62 83 HIS A C 1
ATOM 672 O O . HIS A 1 83 ? -2.402 2.715 1.187 1.00 90.62 83 HIS A O 1
ATOM 678 N N . GLY A 1 84 ? -3.854 4.077 2.222 1.00 88.81 84 GLY A N 1
ATOM 679 C CA . GLY A 1 84 ? -3.041 5.294 2.093 1.00 88.81 84 GLY A CA 1
ATOM 680 C C . GLY A 1 84 ? -1.586 5.142 2.564 1.00 88.81 84 GLY A C 1
ATOM 681 O O . GLY A 1 84 ? -0.667 5.630 1.916 1.00 88.81 84 GLY A O 1
ATOM 682 N N . MET A 1 85 ? -1.344 4.352 3.617 1.00 85.19 85 MET A N 1
ATOM 683 C CA . MET A 1 85 ? 0.012 4.058 4.108 1.00 85.19 85 MET A CA 1
ATOM 684 C C . MET A 1 85 ? 0.908 3.330 3.096 1.00 85.19 85 MET A C 1
ATOM 686 O O . MET A 1 85 ? 2.125 3.437 3.201 1.00 85.19 85 MET A O 1
ATOM 690 N N . LEU A 1 86 ? 0.338 2.603 2.128 1.00 87.44 86 LEU A N 1
ATOM 691 C CA . LEU A 1 86 ? 1.104 1.968 1.048 1.00 87.44 86 LEU A CA 1
ATOM 692 C C . LEU A 1 86 ? 1.475 2.951 -0.070 1.00 87.44 86 LEU A C 1
ATOM 694 O O . LEU A 1 86 ? 2.322 2.632 -0.897 1.00 87.44 86 LEU A O 1
ATOM 698 N N . ARG A 1 87 ? 0.840 4.128 -0.102 1.00 90.25 87 ARG A N 1
ATOM 699 C CA . ARG A 1 87 ? 1.092 5.205 -1.069 1.00 90.25 87 ARG A CA 1
ATOM 700 C C . ARG A 1 87 ? 1.842 6.384 -0.444 1.00 90.25 87 ARG A C 1
ATOM 702 O O . ARG A 1 87 ? 2.088 7.369 -1.131 1.00 90.25 87 ARG A O 1
ATOM 709 N N . LEU A 1 88 ? 2.174 6.298 0.845 1.00 87.62 88 LEU A N 1
ATOM 710 C CA . LEU A 1 88 ? 2.838 7.360 1.590 1.00 87.62 88 LEU A CA 1
ATOM 711 C C . LEU A 1 88 ? 4.186 7.709 0.955 1.00 87.62 88 LEU A C 1
ATOM 713 O O . LEU A 1 88 ? 5.022 6.829 0.757 1.00 87.62 88 LEU A O 1
ATOM 717 N N . ARG A 1 89 ? 4.403 9.001 0.715 1.00 85.44 89 ARG A N 1
ATOM 718 C CA . ARG A 1 89 ? 5.651 9.547 0.183 1.00 85.44 89 ARG A CA 1
ATOM 719 C C . ARG A 1 89 ? 6.354 10.426 1.200 1.00 85.44 89 ARG A C 1
ATOM 721 O O . ARG A 1 89 ? 5.715 11.031 2.069 1.00 85.44 89 ARG A O 1
ATOM 728 N N . VAL A 1 90 ? 7.672 10.497 1.059 1.00 83.12 90 VAL A N 1
ATOM 729 C CA . VAL A 1 90 ? 8.552 11.326 1.880 1.00 83.12 90 VAL A CA 1
ATOM 730 C C . VAL A 1 90 ? 9.022 12.497 1.023 1.00 83.12 90 VAL A C 1
ATOM 732 O O . VAL A 1 90 ? 9.671 12.293 0.003 1.00 83.12 90 VAL A O 1
ATOM 735 N N . GLY A 1 91 ? 8.671 13.721 1.412 1.00 82.56 91 GLY A N 1
ATOM 736 C CA . GLY A 1 91 ? 9.172 14.932 0.763 1.00 82.56 91 GLY A CA 1
ATOM 737 C C . GLY A 1 91 ? 10.647 15.185 1.081 1.00 82.56 91 GLY A C 1
ATOM 738 O O . GLY A 1 91 ? 11.183 14.658 2.057 1.00 82.56 91 GLY A O 1
ATOM 739 N N . GLU A 1 92 ? 11.303 16.042 0.295 1.00 80.81 92 GLU A N 1
ATOM 740 C CA . GLU A 1 92 ? 12.710 16.438 0.502 1.00 80.81 92 GLU A CA 1
ATOM 741 C C . GLU A 1 92 ? 12.961 17.052 1.891 1.00 80.81 92 GLU A C 1
ATOM 743 O O . GLU A 1 92 ? 14.029 16.895 2.484 1.00 80.81 92 GLU A O 1
ATOM 748 N N . ASP A 1 93 ? 11.949 17.726 2.437 1.00 81.75 93 ASP A N 1
ATOM 749 C CA . ASP A 1 93 ? 11.932 18.313 3.777 1.00 81.75 93 ASP A CA 1
ATOM 750 C C . ASP A 1 93 ? 11.585 17.298 4.883 1.00 81.75 93 ASP A C 1
ATOM 752 O O . ASP A 1 93 ? 11.374 17.677 6.038 1.00 81.75 93 ASP A O 1
ATOM 756 N N . TRP A 1 94 ? 11.530 16.007 4.546 1.00 78.44 94 TRP A N 1
ATOM 757 C CA . TRP A 1 94 ? 11.107 14.911 5.417 1.00 78.44 94 TRP A CA 1
ATOM 758 C C . TRP A 1 94 ? 9.642 14.996 5.860 1.00 78.44 94 TRP A C 1
ATOM 760 O O . TRP A 1 94 ? 9.248 14.350 6.841 1.00 78.44 94 TRP A O 1
ATOM 770 N N . SER A 1 95 ? 8.822 15.772 5.145 1.00 82.00 95 SER A N 1
ATOM 771 C CA . SER A 1 95 ? 7.370 15.737 5.294 1.00 82.00 95 SER A CA 1
ATOM 772 C C . SER A 1 95 ? 6.803 14.407 4.792 1.00 82.00 95 SER A C 1
ATOM 774 O O . SER A 1 95 ? 7.386 13.729 3.949 1.00 82.00 95 SER A O 1
ATOM 776 N N . LEU A 1 96 ? 5.670 14.001 5.360 1.00 84.62 96 LEU A N 1
ATOM 777 C CA . LEU A 1 96 ? 4.977 12.765 5.016 1.00 84.62 96 LEU A CA 1
ATOM 778 C C . LEU A 1 96 ? 3.644 13.127 4.370 1.00 84.62 96 LEU A C 1
ATOM 780 O O . LEU A 1 96 ? 2.846 13.846 4.975 1.00 84.62 96 LEU A O 1
ATOM 784 N N . MET A 1 97 ? 3.403 12.640 3.156 1.00 89.19 97 MET A N 1
ATOM 785 C CA . MET A 1 97 ? 2.200 12.951 2.385 1.00 89.19 97 MET A CA 1
ATOM 786 C C . MET A 1 97 ? 1.598 11.677 1.809 1.00 89.19 97 MET A C 1
ATOM 788 O O . MET A 1 97 ? 2.293 10.882 1.176 1.00 89.19 97 MET A O 1
ATOM 792 N N . VAL A 1 98 ? 0.301 11.486 2.041 1.00 91.62 98 VAL A N 1
ATOM 793 C CA . VAL A 1 98 ? -0.469 10.421 1.407 1.00 91.62 98 VAL A CA 1
ATOM 794 C C . VAL A 1 98 ? -1.197 10.999 0.188 1.00 91.62 98 VAL A C 1
ATOM 796 O O . VAL A 1 98 ? -2.086 11.832 0.359 1.00 91.62 98 VAL A O 1
ATOM 799 N N . PRO A 1 99 ? -0.840 10.595 -1.039 1.00 91.94 99 PRO A N 1
ATOM 800 C CA . PRO A 1 99 ? -1.497 11.073 -2.252 1.00 91.94 99 PRO A CA 1
ATOM 801 C C . PRO A 1 99 ? -2.891 10.448 -2.421 1.00 91.94 99 PRO A C 1
ATOM 803 O O . PRO A 1 99 ? -3.313 9.619 -1.619 1.00 91.94 99 PRO A O 1
ATOM 806 N N . GLU A 1 100 ? -3.607 10.813 -3.484 1.00 93.31 100 GLU A N 1
ATOM 807 C CA . GLU A 1 100 ? -4.931 10.267 -3.831 1.00 93.31 100 GLU A CA 1
ATOM 808 C C . GLU A 1 100 ? -4.872 8.818 -4.345 1.00 93.31 100 GLU A C 1
ATOM 810 O O . GLU A 1 100 ? -3.821 8.391 -4.854 1.00 93.31 100 GLU A O 1
ATOM 815 N N . PRO A 1 101 ? -5.954 8.022 -4.220 1.00 94.19 101 PRO A N 1
ATOM 816 C CA . PRO A 1 101 ? -6.064 6.729 -4.898 1.00 94.19 101 PRO A CA 1
ATOM 817 C C . PRO A 1 101 ? -5.710 6.838 -6.391 1.00 94.19 101 PRO A C 1
ATOM 819 O O . PRO A 1 101 ? -5.981 7.851 -7.030 1.00 94.19 101 PRO A O 1
ATOM 822 N N . GLY A 1 102 ? -5.059 5.818 -6.952 1.00 93.06 102 GLY A N 1
ATOM 823 C CA . GLY A 1 102 ? -4.585 5.824 -8.342 1.00 93.06 102 GLY A CA 1
ATOM 824 C C . GLY A 1 102 ? -3.280 6.592 -8.598 1.00 93.06 102 GLY A C 1
ATOM 825 O O . GLY A 1 102 ? -2.758 6.539 -9.707 1.00 93.06 102 GLY A O 1
ATOM 826 N N . SER A 1 103 ? -2.699 7.256 -7.594 1.00 92.88 103 SER A N 1
ATOM 827 C CA . SER A 1 103 ? -1.387 7.933 -7.707 1.00 92.88 103 SER A CA 1
ATOM 828 C C . SER A 1 103 ? -0.179 6.995 -7.836 1.00 92.88 103 SER A C 1
ATOM 830 O O . SER A 1 103 ? 0.940 7.459 -8.068 1.00 92.88 103 SER A O 1
ATOM 832 N N . VAL A 1 104 ? -0.389 5.691 -7.653 1.00 92.44 104 VAL A N 1
ATOM 833 C CA . VAL A 1 104 ? 0.613 4.634 -7.815 1.00 92.44 104 VAL A CA 1
ATOM 834 C C . VAL A 1 104 ? 0.002 3.556 -8.708 1.00 92.44 104 VAL A C 1
ATOM 836 O O . VAL A 1 104 ? -1.031 2.986 -8.346 1.00 92.44 104 VAL A O 1
ATOM 839 N N . ASP A 1 105 ? 0.618 3.276 -9.861 1.00 93.19 105 ASP A N 1
ATOM 840 C CA . ASP A 1 105 ? 0.208 2.160 -10.722 1.00 93.19 105 ASP A CA 1
ATOM 841 C C . ASP A 1 105 ? 0.791 0.855 -10.164 1.00 93.19 105 ASP A C 1
ATOM 843 O O . ASP A 1 105 ? 2.004 0.681 -10.046 1.00 93.19 105 ASP A O 1
ATOM 847 N N . ALA A 1 106 ? -0.080 -0.105 -9.856 1.00 92.19 106 ALA A N 1
ATOM 848 C CA . ALA A 1 106 ? 0.308 -1.434 -9.393 1.00 92.19 106 ALA A CA 1
ATOM 849 C C . ALA A 1 106 ? 1.285 -2.165 -10.336 1.00 92.19 106 ALA A C 1
ATOM 851 O O . ALA A 1 106 ? 1.984 -3.085 -9.905 1.00 92.19 106 ALA A O 1
ATOM 852 N N . ARG A 1 107 ? 1.334 -1.797 -11.623 1.00 90.81 107 ARG A N 1
ATOM 853 C CA . ARG A 1 107 ? 2.291 -2.341 -12.599 1.00 90.81 107 ARG A CA 1
ATOM 854 C C . ARG A 1 107 ? 3.728 -1.936 -12.296 1.00 90.81 107 ARG A C 1
ATOM 856 O O . ARG A 1 107 ? 4.614 -2.747 -12.550 1.00 90.81 107 ARG A O 1
ATOM 863 N N . ASP A 1 108 ? 3.934 -0.754 -11.727 1.00 88.50 108 ASP A N 1
ATOM 864 C CA . ASP A 1 108 ? 5.262 -0.242 -11.381 1.00 88.50 108 ASP A CA 1
ATOM 865 C C . ASP A 1 108 ? 5.794 -0.905 -10.103 1.00 88.50 108 ASP A C 1
ATOM 867 O O . ASP A 1 108 ? 6.999 -1.042 -9.914 1.00 88.50 108 ASP A O 1
ATOM 871 N N . CYS A 1 109 ? 4.892 -1.401 -9.250 1.00 85.62 109 CYS A N 1
ATOM 872 C CA . CYS A 1 109 ? 5.231 -2.123 -8.023 1.00 85.62 109 CYS A CA 1
ATOM 873 C C . CYS A 1 109 ? 5.394 -3.642 -8.216 1.00 85.62 109 CYS A C 1
ATOM 875 O O . CYS A 1 109 ? 5.728 -4.349 -7.263 1.00 85.62 109 CYS A O 1
ATOM 877 N N . LEU A 1 110 ? 5.111 -4.179 -9.410 1.00 85.69 110 LEU A N 1
ATOM 878 C CA . LEU A 1 110 ? 5.102 -5.619 -9.669 1.00 85.69 110 LEU A CA 1
ATOM 879 C C . LEU A 1 110 ? 6.280 -6.050 -10.545 1.00 85.69 110 LEU A C 1
ATOM 881 O O . LEU A 1 110 ? 6.287 -5.844 -11.758 1.00 85.69 110 LEU A O 1
ATOM 885 N N . HIS A 1 111 ? 7.203 -6.802 -9.953 1.00 83.19 111 HIS A N 1
ATOM 886 C CA . HIS A 1 111 ? 8.254 -7.501 -10.687 1.00 83.19 111 HIS A CA 1
ATOM 887 C C . HIS A 1 111 ? 7.809 -8.929 -11.040 1.00 83.19 111 HIS A C 1
ATOM 889 O O . HIS A 1 111 ? 7.401 -9.696 -10.169 1.00 83.19 111 HIS A O 1
ATOM 895 N N . VAL A 1 112 ? 7.875 -9.291 -12.325 1.00 82.56 112 VAL A N 1
ATOM 896 C CA . VAL A 1 112 ? 7.547 -10.639 -12.822 1.00 82.56 112 VAL A CA 1
ATOM 897 C C . VAL A 1 112 ? 8.820 -11.289 -13.348 1.00 82.56 112 VAL A C 1
ATOM 899 O O . VAL A 1 112 ? 9.483 -10.715 -14.207 1.00 82.56 112 VAL A O 1
ATOM 902 N N . THR A 1 113 ? 9.142 -12.481 -12.849 1.00 81.81 113 THR A N 1
ATOM 903 C CA . THR A 1 113 ? 10.303 -13.270 -13.279 1.00 81.81 113 THR A CA 1
ATOM 904 C C . THR A 1 113 ? 9.875 -14.703 -13.595 1.00 81.81 113 THR A C 1
ATOM 906 O O . THR A 1 113 ? 8.918 -15.214 -13.011 1.00 81.81 113 THR A O 1
ATOM 909 N N . ASP A 1 114 ? 10.581 -15.358 -14.519 1.00 79.19 114 ASP A N 1
ATOM 910 C CA . ASP A 1 114 ? 10.301 -16.754 -14.892 1.00 79.19 114 ASP A CA 1
ATOM 911 C C . ASP A 1 114 ? 10.811 -17.755 -13.843 1.00 79.19 114 ASP A C 1
ATOM 913 O O . ASP A 1 114 ? 10.279 -18.857 -13.705 1.00 79.19 114 ASP A O 1
ATOM 917 N N . ALA A 1 115 ? 11.822 -17.356 -13.068 1.00 82.06 115 ALA A N 1
ATOM 918 C CA . ALA A 1 115 ? 12.371 -18.120 -11.957 1.00 82.06 115 ALA A CA 1
ATOM 919 C C . ALA A 1 115 ? 12.595 -17.215 -10.739 1.00 82.06 115 ALA A C 1
ATOM 921 O O . ALA A 1 115 ? 12.993 -16.054 -10.870 1.00 82.06 115 ALA A O 1
ATOM 922 N N . LEU A 1 116 ? 12.341 -17.760 -9.549 1.00 80.94 116 LEU A N 1
ATOM 923 C CA . LEU A 1 116 ? 12.687 -17.122 -8.283 1.00 80.94 116 L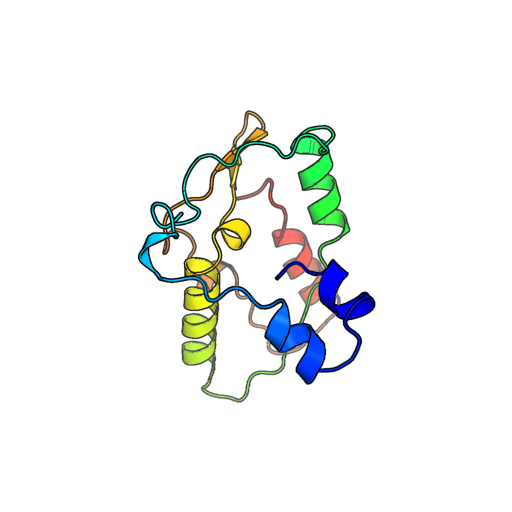EU A CA 1
ATOM 924 C C . LEU A 1 116 ? 14.163 -17.421 -7.986 1.00 80.94 116 LEU A C 1
ATOM 926 O O . LEU A 1 116 ? 14.517 -18.585 -7.805 1.00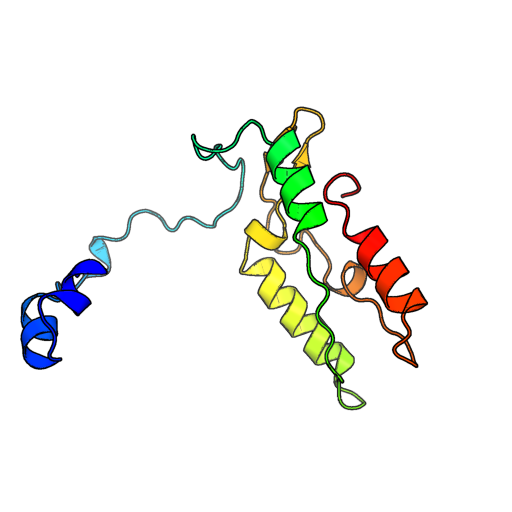 80.94 116 LEU A O 1
ATOM 930 N N . SER A 1 117 ? 15.002 -16.385 -7.946 1.00 85.25 117 SER A N 1
ATOM 931 C CA . SER A 1 117 ? 16.413 -16.474 -7.550 1.00 85.25 117 SER A CA 1
ATOM 932 C C . SER A 1 117 ? 16.752 -15.417 -6.498 1.00 85.25 117 SER A C 1
ATOM 934 O O . SER A 1 117 ? 16.026 -14.426 -6.344 1.00 85.25 117 SER A O 1
ATOM 936 N N . ASP A 1 118 ? 17.859 -15.614 -5.785 1.00 84.88 118 ASP A N 1
ATOM 937 C CA . ASP A 1 118 ? 18.331 -14.672 -4.767 1.00 84.88 118 ASP A CA 1
ATOM 938 C C . ASP A 1 118 ? 18.703 -13.316 -5.383 1.00 84.88 118 ASP A C 1
ATOM 940 O O . ASP A 1 118 ? 18.418 -12.269 -4.803 1.00 84.88 118 ASP A O 1
ATOM 944 N N . GLU A 1 119 ? 19.262 -13.304 -6.595 1.00 85.69 119 GLU A N 1
ATOM 945 C CA . GLU A 1 119 ? 19.594 -12.080 -7.330 1.00 85.69 119 GLU A CA 1
ATOM 946 C C . GLU A 1 119 ? 18.333 -11.293 -7.690 1.00 85.69 119 GLU A C 1
ATOM 948 O O . GLU A 1 119 ? 18.277 -10.080 -7.476 1.00 85.69 119 GLU A O 1
ATOM 953 N N . ALA A 1 120 ? 17.299 -11.982 -8.186 1.00 82.94 120 ALA A N 1
ATOM 954 C CA . ALA A 1 120 ? 16.014 -11.365 -8.500 1.00 82.94 120 ALA A CA 1
ATOM 955 C C . ALA A 1 120 ? 15.357 -10.772 -7.243 1.00 82.94 120 ALA A C 1
ATOM 957 O O . ALA A 1 120 ? 14.825 -9.660 -7.282 1.00 82.94 120 ALA A O 1
ATOM 958 N N . LEU A 1 121 ? 15.442 -11.477 -6.110 1.00 82.12 121 LEU A N 1
ATOM 959 C CA . LEU A 1 121 ? 14.921 -11.010 -4.828 1.00 82.12 121 LEU A CA 1
ATOM 960 C C . LEU A 1 121 ? 15.685 -9.787 -4.306 1.00 82.12 121 LEU A C 1
ATOM 962 O O . LEU A 1 121 ? 15.078 -8.834 -3.818 1.00 82.12 121 LEU A O 1
ATOM 966 N N . MET A 1 122 ? 17.014 -9.797 -4.416 1.00 82.50 122 MET A N 1
ATOM 967 C CA . MET A 1 122 ? 17.865 -8.689 -3.988 1.00 82.50 122 MET A CA 1
ATOM 968 C C . MET A 1 122 ? 17.650 -7.439 -4.843 1.00 82.50 122 MET A C 1
ATOM 970 O O . MET A 1 122 ? 17.539 -6.349 -4.282 1.00 82.50 122 MET A O 1
ATOM 974 N N . ALA A 1 123 ? 17.521 -7.590 -6.165 1.00 81.56 123 ALA A N 1
ATOM 975 C CA . ALA A 1 123 ? 17.216 -6.489 -7.076 1.00 81.56 123 ALA A CA 1
ATOM 976 C C . ALA A 1 123 ? 15.835 -5.878 -6.788 1.00 81.56 123 ALA A C 1
ATOM 978 O O . ALA A 1 123 ? 15.722 -4.664 -6.630 1.00 81.56 123 ALA A O 1
ATOM 979 N N . ALA A 1 124 ? 14.805 -6.717 -6.626 1.00 80.62 124 ALA A N 1
ATOM 980 C CA . ALA A 1 124 ? 13.461 -6.264 -6.270 1.00 80.62 124 ALA A CA 1
ATOM 981 C C . ALA A 1 124 ? 13.398 -5.632 -4.869 1.00 80.62 124 ALA A C 1
ATOM 983 O O . ALA A 1 124 ? 12.585 -4.753 -4.621 1.00 80.62 124 ALA A O 1
ATOM 984 N N . ARG A 1 125 ? 14.246 -6.053 -3.921 1.00 77.50 125 ARG A N 1
ATOM 985 C CA . ARG A 1 125 ? 14.321 -5.405 -2.602 1.00 77.50 125 ARG A CA 1
ATOM 986 C C . ARG A 1 125 ? 15.038 -4.060 -2.662 1.00 77.50 125 ARG A C 1
ATOM 988 O O . ARG A 1 125 ? 14.674 -3.155 -1.916 1.00 77.50 125 ARG A O 1
ATOM 995 N N . ALA A 1 126 ? 16.057 -3.933 -3.507 1.00 77.44 126 ALA A N 1
ATOM 996 C CA . ALA A 1 126 ? 16.803 -2.690 -3.665 1.00 77.44 126 ALA A CA 1
ATOM 997 C C . ALA A 1 126 ? 15.928 -1.552 -4.219 1.00 77.44 126 ALA A C 1
ATOM 999 O O . ALA A 1 126 ? 16.139 -0.409 -3.830 1.00 77.44 126 ALA A O 1
ATOM 1000 N N . SER A 1 127 ? 14.92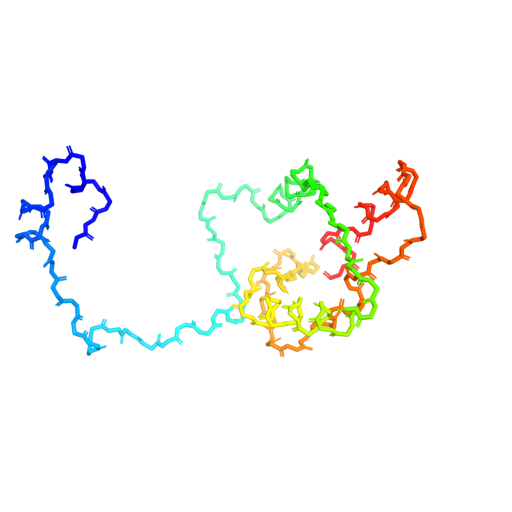0 -1.862 -5.045 1.00 74.31 127 SER A N 1
ATOM 1001 C CA . SER A 1 127 ? 13.964 -0.872 -5.565 1.00 74.31 127 SER A CA 1
ATOM 1002 C C . SER A 1 127 ? 12.937 -0.378 -4.535 1.00 74.31 127 SER A C 1
ATOM 1004 O O . SER A 1 127 ? 12.283 0.629 -4.775 1.00 74.31 127 SER A O 1
ATOM 1006 N N . LEU A 1 128 ? 12.803 -1.023 -3.367 1.00 71.38 128 LEU A N 1
ATOM 1007 C CA . LEU A 1 128 ? 11.861 -0.630 -2.304 1.00 71.38 128 LEU A CA 1
ATOM 1008 C C . LEU A 1 128 ? 12.413 0.476 -1.389 1.00 71.38 128 LEU A C 1
ATOM 1010 O O . LEU A 1 128 ? 12.120 0.505 -0.191 1.00 71.38 128 LEU A O 1
ATOM 1014 N N . ASN A 1 129 ? 13.256 1.357 -1.921 1.00 64.69 129 ASN A N 1
ATOM 1015 C CA . ASN A 1 129 ? 13.794 2.476 -1.169 1.00 64.69 129 ASN A CA 1
ATOM 1016 C C . ASN A 1 129 ? 12.755 3.611 -1.113 1.00 64.69 129 ASN A C 1
ATOM 1018 O O . ASN A 1 129 ? 12.496 4.233 -2.140 1.00 64.69 129 ASN A O 1
ATOM 1022 N N . PRO A 1 130 ? 12.185 3.935 0.064 1.00 58.78 130 PRO A N 1
ATOM 1023 C CA . PRO A 1 130 ? 11.187 5.000 0.185 1.00 58.78 130 PRO A CA 1
ATOM 1024 C C . PRO A 1 130 ? 11.750 6.406 -0.077 1.00 58.78 130 PRO A C 1
ATOM 1026 O O . PRO A 1 130 ? 10.985 7.359 -0.083 1.00 58.78 130 PRO A O 1
ATOM 1029 N N . ALA A 1 131 ? 13.071 6.555 -0.238 1.00 57.16 131 ALA A N 1
ATOM 1030 C CA . ALA A 1 131 ? 13.693 7.805 -0.672 1.00 57.16 131 ALA A CA 1
ATOM 1031 C C . ALA A 1 131 ? 13.749 7.963 -2.205 1.00 57.16 131 ALA A C 1
ATOM 1033 O O . ALA A 1 131 ? 13.988 9.068 -2.679 1.00 57.16 131 ALA A O 1
ATOM 1034 N N . ASP A 1 132 ? 13.536 6.884 -2.969 1.00 59.41 132 ASP A N 1
ATOM 1035 C CA . ASP A 1 132 ? 13.616 6.889 -4.436 1.00 59.41 132 ASP A CA 1
ATOM 1036 C C . ASP A 1 132 ? 12.225 7.055 -5.103 1.00 59.41 132 ASP A C 1
ATOM 1038 O O . ASP A 1 132 ? 12.111 6.878 -6.319 1.00 59.41 132 ASP A O 1
ATOM 1042 N N . GLY A 1 133 ? 11.164 7.393 -4.341 1.00 47.91 133 GLY A N 1
ATOM 1043 C CA . GLY A 1 133 ? 9.779 7.529 -4.840 1.00 47.91 133 GLY A CA 1
ATOM 1044 C C . GLY A 1 133 ? 8.816 8.361 -3.986 1.00 47.91 133 GLY A C 1
ATOM 1045 O O . GLY A 1 133 ? 8.799 8.167 -2.752 1.00 47.91 133 GLY A O 1
#

Radius of gyration: 20.18 Å; chains: 1; bounding box: 44×38×49 Å

Secondary structure (DSSP, 8-state):
--TTHHHHS-SHHHHHHH-----GGG--S-----EE----TT-S-HHHHHHHHHHH------PPPTT-HHHHHHHHHHHHHH-GGGS-EE-TTS-EEE--TTSS-TTTT----SS--HHHHHHHHHT--TT--

Organism: NCBI:txid1299334

Sequence (133 aa):
MRPRDVFVEQTVERLARVAEVVTDDAQGPVDEGIGPWRRLQSCDGCNVWTARLRSSTRPWWCKLPPGHRRRFVALLQALLDRHGMLRLRVGEDWSLMVPEPGSVDARDCLHVTDALSDEALMAARASLNPADG